Protein AF-A0A8I1LDD1-F1 (afdb_monomer_lite)

Foldseek 3Di:
DDDPVLLVLVVVVLVQQLVVCVVCVQVVLCVLVVRDGFAPQRASKGFAAFCVVVVDPPDPVSLVSCCLQQQADPVSTGPQHGWIWFFFAAPVRTGNWIWTADDPPDPDGIDIGPDDPDGWGLPVLVVPDPDAAEAQDVSVQSNCSRVVNSRYTYPPCPDD

Sequence (160 aa):
MLSVAEKKLLARVVGYYQHSFTKIREAWITSRTGGLQPTDAPTSAGFVNGSLKKILPEDPAVIKTLKNLGILNAKGNEIFYNCVVFPIYDTDGNRQSLWQKHRPAHGVSHLYLAGSRSGLVNRQAVPRSASIILTESIIDAVTLYDQGFTNVIPAMGLTG

Secondary structure (DSSP, 8-state):
---HHHHHHHHHHHHHHHHHHHTTHHHHHHHHTTSPPP-SPPP--EEE-S-GGGTS-S-HHHHHHHHHTTSB-TTS-BTTTTEEEEEEE-TTS-EEEEEEEPPGGGS--EEE-SS----BTTTTHHHH-SS-EEESSHHHHHHHHHTT--SEEE--S---

Structure (mmCIF, N/CA/C/O backbone):
data_AF-A0A8I1LDD1-F1
#
_entry.id   AF-A0A8I1LDD1-F1
#
loop_
_atom_site.group_PDB
_atom_site.id
_atom_site.type_symbol
_atom_site.label_atom_id
_atom_site.label_alt_id
_atom_site.label_comp_id
_atom_site.label_asym_id
_atom_site.label_entity_id
_atom_site.label_seq_id
_atom_site.pdbx_PDB_ins_code
_atom_site.Cartn_x
_atom_site.Cartn_y
_atom_site.Cartn_z
_atom_site.occup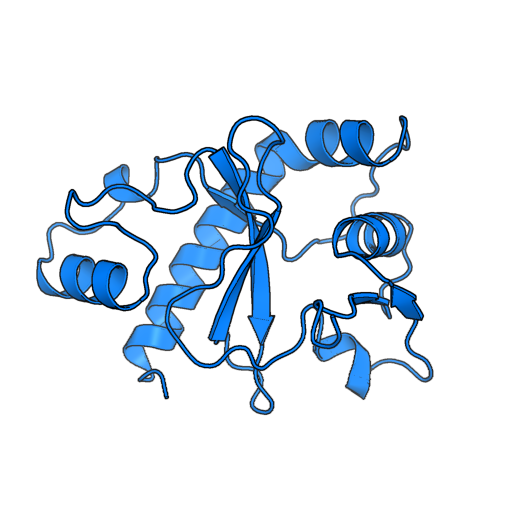ancy
_atom_site.B_iso_or_equiv
_atom_site.auth_seq_id
_atom_site.auth_comp_id
_atom_site.auth_asym_id
_atom_site.auth_atom_id
_atom_site.pdbx_PDB_model_num
ATOM 1 N N . MET A 1 1 ? -3.308 -13.120 14.193 1.00 63.75 1 MET A N 1
ATOM 2 C CA . MET A 1 1 ? -3.789 -13.110 12.792 1.00 63.75 1 MET A CA 1
ATOM 3 C C . MET A 1 1 ? -5.001 -12.190 12.731 1.00 63.75 1 MET A C 1
ATOM 5 O O . MET A 1 1 ? -5.803 -12.257 13.654 1.00 63.75 1 MET A O 1
ATOM 9 N N . LEU A 1 2 ? -5.110 -11.308 11.732 1.00 72.94 2 LEU A N 1
ATOM 10 C CA . LEU A 1 2 ? -6.233 -10.361 11.629 1.00 72.94 2 LEU A CA 1
ATOM 11 C C . LEU A 1 2 ? -7.571 -11.088 11.420 1.00 72.94 2 LEU A C 1
ATOM 13 O O . LEU A 1 2 ? -7.644 -12.036 10.632 1.00 72.94 2 LEU A O 1
ATOM 17 N N . SER A 1 3 ? -8.632 -10.611 12.068 1.00 85.25 3 SER A N 1
ATOM 18 C CA . SER A 1 3 ? -10.007 -11.056 11.830 1.00 85.25 3 SER A CA 1
ATOM 19 C C . SER A 1 3 ? -10.488 -10.694 10.418 1.00 85.25 3 SER A C 1
ATOM 21 O O . SER A 1 3 ? -9.943 -9.815 9.746 1.00 85.25 3 SER A O 1
ATOM 23 N N . VAL A 1 4 ? -11.559 -11.344 9.951 1.00 85.50 4 VAL A N 1
ATOM 24 C CA . VAL A 1 4 ? -12.163 -11.046 8.637 1.00 85.50 4 VAL A CA 1
ATOM 25 C C . VAL A 1 4 ? -12.615 -9.583 8.544 1.00 85.50 4 VAL A C 1
ATOM 27 O O . VAL A 1 4 ? -12.445 -8.949 7.501 1.00 85.50 4 VAL A O 1
ATOM 30 N N . ALA A 1 5 ? -13.161 -9.030 9.630 1.00 87.69 5 ALA A N 1
ATOM 31 C CA . ALA A 1 5 ? -13.588 -7.635 9.689 1.00 87.69 5 ALA A CA 1
ATOM 32 C C . ALA A 1 5 ? -12.396 -6.670 9.579 1.00 87.69 5 ALA A C 1
ATOM 34 O O . ALA A 1 5 ? -12.435 -5.738 8.776 1.00 87.69 5 ALA A O 1
ATOM 35 N N . GLU A 1 6 ? -11.309 -6.938 10.309 1.00 87.12 6 GLU A N 1
ATOM 36 C CA . GLU A 1 6 ? -10.074 -6.147 10.246 1.00 87.12 6 GLU A CA 1
ATOM 37 C C . GLU A 1 6 ? -9.444 -6.179 8.853 1.00 87.12 6 GLU A C 1
ATOM 39 O O . GLU A 1 6 ? -9.084 -5.130 8.320 1.00 87.12 6 GLU A O 1
ATOM 44 N N . LYS A 1 7 ? -9.384 -7.355 8.215 1.00 83.69 7 LYS A N 1
ATOM 45 C CA . LYS A 1 7 ? -8.889 -7.502 6.837 1.00 83.69 7 LYS A CA 1
ATOM 46 C C . LYS A 1 7 ? -9.715 -6.677 5.846 1.00 83.69 7 LYS A C 1
ATOM 48 O O . LYS A 1 7 ? -9.148 -5.982 5.003 1.00 83.69 7 LYS A O 1
ATOM 53 N N . LYS A 1 8 ? -11.050 -6.716 5.952 1.00 87.94 8 LYS A N 1
ATOM 54 C CA . LYS A 1 8 ? -11.957 -5.922 5.101 1.00 87.94 8 LYS A CA 1
ATOM 55 C C . LYS A 1 8 ? -11.776 -4.420 5.324 1.00 87.94 8 LYS A C 1
ATOM 57 O O . LYS A 1 8 ? -11.734 -3.663 4.354 1.00 87.94 8 LYS A O 1
ATOM 62 N N . LEU A 1 9 ? -11.647 -3.988 6.577 1.00 89.94 9 LEU A N 1
ATOM 63 C CA . LEU A 1 9 ? -11.416 -2.586 6.919 1.00 89.94 9 LEU A CA 1
ATOM 64 C C . LEU A 1 9 ? -10.070 -2.095 6.374 1.00 89.94 9 LEU A C 1
ATOM 66 O O . LEU A 1 9 ? -10.021 -1.070 5.694 1.00 89.94 9 LEU A O 1
ATOM 70 N N . LEU A 1 10 ? -8.998 -2.861 6.589 1.00 87.44 10 LEU A N 1
ATOM 71 C CA . LEU A 1 10 ? -7.677 -2.558 6.047 1.00 87.44 10 LEU A CA 1
ATOM 72 C C . LEU A 1 10 ? -7.707 -2.485 4.516 1.00 87.44 10 LEU A C 1
ATOM 74 O O . LEU A 1 10 ? -7.128 -1.573 3.932 1.00 87.44 10 LEU A O 1
ATOM 78 N N . ALA A 1 11 ? -8.428 -3.390 3.846 1.00 86.56 11 ALA A N 1
ATOM 79 C CA . ALA A 1 11 ? -8.563 -3.358 2.394 1.00 86.56 11 ALA A CA 1
ATOM 80 C C . ALA A 1 11 ? -9.209 -2.056 1.883 1.00 86.56 11 ALA A C 1
ATOM 82 O O . ALA A 1 11 ? -8.729 -1.501 0.892 1.00 86.56 11 ALA A O 1
ATOM 83 N N . ARG A 1 12 ? -10.235 -1.542 2.577 1.00 91.06 12 ARG A N 1
ATOM 84 C CA . ARG A 1 12 ? -10.871 -0.249 2.260 1.00 91.06 12 ARG A CA 1
ATOM 85 C C . ARG A 1 12 ? -9.914 0.925 2.457 1.00 91.06 12 ARG A C 1
ATOM 87 O O . ARG A 1 12 ? -9.804 1.767 1.572 1.00 91.06 12 ARG A O 1
ATOM 94 N N . VAL A 1 13 ? -9.184 0.948 3.574 1.00 91.62 13 VAL A N 1
ATOM 95 C CA . VAL A 1 13 ? -8.171 1.980 3.861 1.00 91.62 13 VAL A CA 1
ATOM 96 C C . VAL A 1 13 ? -7.077 1.992 2.791 1.00 91.62 13 VAL A C 1
ATOM 98 O O . VAL A 1 13 ? -6.738 3.044 2.259 1.00 91.62 13 VAL A O 1
ATOM 101 N N . VAL A 1 14 ? -6.562 0.821 2.414 1.00 88.19 14 VAL A N 1
ATOM 102 C CA . VAL A 1 14 ? -5.565 0.698 1.340 1.00 88.19 14 VAL A CA 1
ATOM 103 C C . VAL A 1 14 ? -6.120 1.221 0.015 1.00 88.19 14 VAL A C 1
ATOM 105 O O . VAL A 1 14 ? -5.425 1.967 -0.665 1.00 88.19 14 VAL A O 1
ATOM 108 N N . GLY A 1 15 ? -7.367 0.888 -0.336 1.00 90.69 15 GLY A N 1
ATOM 109 C CA . GLY A 1 15 ? -8.015 1.414 -1.543 1.00 90.69 15 GLY A CA 1
ATOM 110 C C . GLY A 1 15 ? -8.126 2.942 -1.538 1.00 90.69 15 GLY A C 1
ATOM 111 O O . GLY A 1 15 ? -7.876 3.590 -2.552 1.00 90.69 15 GLY A O 1
ATOM 112 N N . TYR A 1 16 ? -8.409 3.533 -0.376 1.00 93.25 16 TYR A N 1
ATOM 113 C CA . TYR A 1 16 ? -8.425 4.985 -0.211 1.00 93.25 16 TYR A CA 1
ATOM 114 C C . TYR A 1 16 ? -7.045 5.623 -0.434 1.00 93.25 16 TYR A C 1
ATOM 116 O O . TYR A 1 16 ? -6.920 6.637 -1.128 1.00 93.25 16 TYR A O 1
ATOM 124 N N . TYR A 1 17 ? -5.989 5.012 0.104 1.00 92.44 17 TYR A N 1
ATOM 125 C CA . TYR A 1 17 ? -4.623 5.480 -0.126 1.00 92.44 17 TYR A CA 1
ATOM 126 C C . TYR A 1 17 ? -4.190 5.295 -1.578 1.00 92.44 17 TYR A C 1
ATOM 128 O O . TYR A 1 17 ? -3.543 6.185 -2.124 1.00 92.44 17 TYR A O 1
ATOM 136 N N . GLN A 1 18 ? -4.572 4.197 -2.230 1.00 91.12 18 GLN A N 1
ATOM 137 C CA . GLN A 1 18 ? -4.326 3.979 -3.660 1.00 91.12 18 GLN A CA 1
ATOM 138 C C . GLN A 1 18 ? -4.962 5.087 -4.500 1.00 91.12 18 GLN A C 1
ATOM 140 O O . GLN A 1 18 ? -4.285 5.706 -5.317 1.00 91.12 18 GLN A O 1
ATOM 145 N N . HIS A 1 19 ? -6.224 5.425 -4.223 1.00 91.81 19 HIS A N 1
ATOM 146 C CA . HIS A 1 19 ? -6.885 6.558 -4.868 1.00 91.81 19 HIS A CA 1
ATOM 147 C C . HIS A 1 19 ? -6.183 7.896 -4.580 1.00 91.81 19 HIS A C 1
ATOM 149 O O . HIS A 1 19 ? -6.095 8.756 -5.447 1.00 91.81 19 HIS A O 1
ATOM 155 N N . SER A 1 20 ? -5.650 8.093 -3.375 1.00 92.44 20 SER A N 1
ATOM 156 C CA . SER A 1 20 ? -4.878 9.301 -3.059 1.00 92.44 20 SER A CA 1
ATOM 157 C C . SER A 1 20 ? -3.535 9.351 -3.796 1.00 92.44 20 SER A C 1
ATOM 159 O O . SER A 1 20 ? -3.063 10.441 -4.117 1.00 92.44 20 SER A O 1
ATOM 161 N N . PHE A 1 21 ? -2.926 8.197 -4.089 1.00 90.06 21 PHE A N 1
ATOM 162 C CA . PHE A 1 21 ? -1.649 8.120 -4.797 1.00 90.06 21 PHE A CA 1
ATOM 163 C C . PHE A 1 21 ? -1.768 8.490 -6.269 1.00 90.06 21 PHE A C 1
ATOM 165 O O . PHE A 1 21 ? -0.856 9.130 -6.780 1.00 90.06 21 PHE A O 1
ATOM 172 N N . THR A 1 22 ? -2.881 8.173 -6.940 1.00 89.62 22 THR A N 1
ATOM 173 C CA . THR A 1 22 ? -3.065 8.517 -8.365 1.00 89.62 22 THR A CA 1
ATOM 174 C C . THR A 1 22 ? -2.850 10.007 -8.635 1.00 89.62 22 THR A C 1
ATOM 176 O O . THR A 1 22 ? -2.294 10.366 -9.665 1.00 89.62 22 THR A O 1
ATOM 179 N N . LYS A 1 23 ? -3.189 10.867 -7.666 1.00 90.81 23 LYS A N 1
ATOM 180 C CA . LYS A 1 23 ? -3.039 12.328 -7.742 1.00 90.81 23 LYS A CA 1
ATOM 181 C C . LYS A 1 23 ? -1.590 12.817 -7.707 1.00 90.81 23 LYS A C 1
ATOM 183 O O . LYS A 1 23 ? -1.330 13.942 -8.112 1.00 90.81 23 LYS A O 1
ATOM 188 N N . ILE A 1 24 ? -0.667 12.017 -7.174 1.00 89.12 24 ILE A N 1
ATOM 189 C CA . ILE A 1 24 ? 0.752 12.381 -7.032 1.00 89.12 24 ILE A CA 1
ATOM 190 C C . ILE A 1 24 ? 1.694 11.408 -7.749 1.00 89.12 24 ILE A C 1
ATOM 192 O O . ILE A 1 24 ? 2.908 11.594 -7.697 1.00 89.12 24 ILE A O 1
ATOM 196 N N . ARG A 1 25 ? 1.151 10.348 -8.362 1.00 86.69 25 ARG A N 1
ATOM 197 C CA . ARG A 1 25 ? 1.898 9.198 -8.885 1.00 86.69 25 ARG A CA 1
ATOM 198 C C . ARG A 1 25 ? 2.961 9.634 -9.877 1.00 86.69 25 ARG A C 1
ATOM 200 O O . ARG A 1 25 ? 4.108 9.238 -9.716 1.00 86.69 25 ARG A O 1
ATOM 207 N N . GLU A 1 26 ? 2.577 10.452 -10.852 1.00 86.75 26 GLU A N 1
ATOM 208 C CA . GLU A 1 26 ? 3.474 10.913 -11.908 1.00 86.75 26 GLU A CA 1
ATOM 209 C C . GLU A 1 26 ? 4.683 11.648 -11.323 1.00 86.75 26 GLU A C 1
ATOM 211 O O . GLU A 1 26 ? 5.806 11.152 -11.387 1.00 86.75 26 GLU A O 1
ATOM 216 N N . ALA A 1 27 ? 4.430 12.750 -10.611 1.00 87.12 27 ALA A N 1
ATOM 217 C CA . ALA A 1 27 ? 5.469 13.534 -9.952 1.00 87.12 27 ALA A CA 1
ATOM 218 C C . ALA A 1 27 ? 6.343 12.689 -9.006 1.00 87.12 27 ALA A C 1
ATOM 220 O O . ALA A 1 27 ? 7.563 12.863 -8.953 1.00 87.12 27 ALA A O 1
ATOM 221 N N . TRP A 1 28 ? 5.744 11.753 -8.262 1.00 86.12 28 TRP A N 1
ATOM 222 C CA . TRP A 1 28 ? 6.491 10.877 -7.368 1.00 86.12 28 TRP A CA 1
ATOM 223 C C . TRP A 1 28 ? 7.406 9.921 -8.139 1.00 86.12 28 TRP A C 1
ATOM 225 O O . TRP A 1 28 ? 8.589 9.855 -7.808 1.00 86.12 28 TRP A O 1
ATOM 235 N N . ILE A 1 29 ? 6.915 9.219 -9.166 1.00 82.38 29 ILE A N 1
ATOM 236 C CA . ILE A 1 29 ? 7.723 8.270 -9.951 1.00 82.38 29 ILE A CA 1
ATOM 237 C C . ILE A 1 29 ? 8.850 9.012 -10.666 1.00 82.38 29 ILE A C 1
ATOM 239 O O . ILE A 1 29 ? 10.011 8.637 -10.509 1.00 82.38 29 ILE A O 1
ATOM 243 N N . THR A 1 30 ? 8.553 10.110 -11.360 1.00 84.44 30 THR A N 1
ATOM 244 C CA . THR A 1 30 ? 9.558 10.907 -12.080 1.00 84.44 30 THR A CA 1
ATOM 245 C C . THR A 1 30 ? 10.664 11.400 -11.142 1.00 84.44 30 THR A C 1
ATOM 247 O O . THR A 1 30 ? 11.848 11.292 -11.464 1.00 84.44 30 THR A O 1
ATOM 250 N N . SER A 1 31 ? 10.310 11.846 -9.927 1.00 84.75 31 SER A N 1
ATOM 251 C CA . SER A 1 31 ? 11.294 12.281 -8.920 1.00 84.75 31 SER A CA 1
ATOM 252 C C . SER A 1 31 ? 12.219 11.162 -8.422 1.00 84.75 31 SER A C 1
ATOM 254 O O . SER A 1 31 ? 13.320 11.433 -7.945 1.00 84.75 31 SER A O 1
ATOM 256 N N . ARG A 1 32 ? 11.774 9.901 -8.490 1.00 81.19 32 ARG A N 1
ATOM 257 C CA . ARG A 1 32 ? 12.502 8.731 -7.972 1.00 81.19 32 ARG A CA 1
ATOM 258 C C . ARG A 1 32 ? 13.305 8.000 -9.035 1.00 81.19 32 ARG A C 1
ATOM 260 O O . ARG A 1 32 ? 14.230 7.279 -8.683 1.00 81.19 32 ARG A O 1
ATOM 267 N N . THR A 1 33 ? 12.957 8.202 -10.296 1.00 76.88 33 THR A N 1
ATOM 268 C CA . THR A 1 33 ? 13.537 7.516 -11.455 1.00 76.88 33 THR A CA 1
ATOM 269 C C . THR A 1 33 ? 14.525 8.379 -12.233 1.00 76.88 33 THR A C 1
ATOM 271 O O . THR A 1 33 ? 14.986 7.974 -13.293 1.00 76.88 33 THR A O 1
ATOM 274 N N . GLY A 1 34 ? 14.853 9.576 -11.737 1.00 79.44 34 GLY A N 1
ATOM 275 C CA . GLY A 1 34 ? 15.756 10.487 -12.442 1.00 79.44 34 GLY A CA 1
ATOM 276 C C . GLY A 1 34 ? 15.141 11.086 -13.709 1.00 79.44 34 GLY A C 1
ATOM 277 O O . GLY A 1 34 ? 15.873 11.405 -14.639 1.00 79.44 34 GLY A O 1
ATOM 278 N N . GLY A 1 35 ? 13.813 11.243 -13.750 1.00 79.06 35 GLY A N 1
ATOM 279 C CA . GLY A 1 35 ? 13.122 11.883 -14.871 1.00 79.06 35 GLY A CA 1
ATOM 280 C C . GLY A 1 35 ? 12.418 10.937 -15.844 1.00 79.06 35 GLY A C 1
ATOM 281 O O . GLY A 1 35 ? 11.887 11.423 -16.841 1.00 79.06 35 GLY A O 1
ATOM 282 N N . LEU A 1 36 ? 12.378 9.623 -15.585 1.00 78.31 36 LEU A N 1
ATOM 283 C CA . LEU A 1 36 ? 11.611 8.712 -16.438 1.00 78.31 36 LEU A CA 1
ATOM 284 C C . LEU A 1 36 ? 10.118 9.045 -16.371 1.00 78.31 36 LEU A C 1
ATOM 286 O O . LEU A 1 36 ? 9.563 9.346 -15.306 1.00 78.31 36 LEU A O 1
ATOM 290 N N . GLN A 1 37 ? 9.485 8.994 -17.542 1.00 80.94 37 GLN A N 1
ATOM 291 C CA . GLN A 1 37 ? 8.049 9.174 -17.662 1.00 80.94 37 GLN A CA 1
ATOM 292 C C . GLN A 1 37 ? 7.346 7.912 -17.160 1.00 80.94 37 GLN A C 1
ATOM 294 O O . GLN A 1 37 ? 7.690 6.814 -17.613 1.00 80.94 37 GLN A O 1
ATOM 299 N N . PRO A 1 38 ? 6.395 8.047 -16.223 1.00 80.69 38 PRO A N 1
ATOM 300 C CA . PRO A 1 38 ? 5.659 6.908 -15.732 1.00 80.69 38 PRO A CA 1
ATOM 301 C C . PRO A 1 38 ? 4.733 6.353 -16.810 1.00 80.69 38 PRO A C 1
ATOM 303 O O . PRO A 1 38 ? 4.150 7.111 -17.582 1.00 80.69 38 PRO A O 1
ATOM 306 N N . THR A 1 39 ? 4.542 5.039 -16.831 1.00 81.00 39 THR A N 1
ATOM 307 C CA . THR A 1 39 ? 3.533 4.419 -17.701 1.00 81.00 39 THR A CA 1
ATOM 308 C C . THR A 1 39 ? 2.163 4.381 -17.023 1.00 81.00 39 THR A C 1
ATOM 310 O O . THR A 1 39 ? 2.025 4.685 -15.835 1.00 81.00 39 THR A O 1
ATOM 313 N N . ASP A 1 40 ? 1.141 3.921 -17.743 1.00 75.94 40 ASP A N 1
ATOM 314 C CA . ASP A 1 40 ? -0.200 3.679 -17.196 1.00 75.94 40 ASP A CA 1
ATOM 315 C C . ASP A 1 40 ? -0.305 2.389 -16.355 1.00 75.94 40 ASP A C 1
ATOM 317 O O . ASP A 1 40 ? -1.399 1.978 -15.960 1.00 75.94 40 ASP A O 1
ATOM 321 N N . ALA A 1 41 ? 0.819 1.724 -16.052 1.00 69.50 41 ALA A N 1
ATOM 322 C CA . ALA A 1 41 ? 0.812 0.471 -15.310 1.00 69.50 41 ALA A CA 1
ATOM 323 C C . ALA A 1 41 ? 0.169 0.637 -13.912 1.00 69.50 41 ALA A C 1
ATOM 325 O O . ALA A 1 41 ? 0.603 1.482 -13.108 1.00 69.50 41 ALA A O 1
ATOM 326 N N . PRO A 1 42 ? -0.834 -0.195 -13.564 1.00 65.94 42 PRO A N 1
ATOM 327 C CA . PRO A 1 42 ? -1.534 -0.094 -12.293 1.00 65.94 42 PRO A CA 1
ATOM 328 C C . PRO A 1 42 ? -0.619 -0.522 -11.148 1.00 65.94 42 PRO A C 1
ATOM 330 O O . PRO A 1 42 ? -0.206 -1.676 -11.053 1.00 65.94 42 PRO A O 1
ATOM 333 N N . THR A 1 43 ? -0.330 0.409 -10.244 1.00 72.69 43 THR A N 1
ATOM 334 C CA . THR A 1 43 ? 0.485 0.166 -9.050 1.00 72.69 43 THR A CA 1
ATOM 335 C C . THR A 1 43 ? -0.388 -0.059 -7.826 1.00 72.69 43 THR A C 1
ATOM 337 O O . THR A 1 43 ? -1.426 0.574 -7.645 1.00 72.69 43 THR A O 1
ATOM 340 N N . SER A 1 44 ? 0.048 -0.964 -6.951 1.00 79.75 44 SER A N 1
ATOM 341 C CA . SER A 1 44 ? -0.627 -1.209 -5.674 1.00 79.75 44 SER A CA 1
ATOM 342 C C . SER A 1 44 ? -0.269 -0.184 -4.590 1.00 79.75 44 SER A C 1
ATOM 344 O O . SER A 1 44 ? -0.815 -0.270 -3.488 1.00 79.75 44 SER A O 1
ATOM 346 N N . ALA A 1 45 ? 0.610 0.776 -4.892 1.00 86.62 45 ALA A N 1
ATOM 347 C CA . ALA A 1 45 ? 1.039 1.830 -3.982 1.00 86.62 45 ALA A CA 1
ATOM 348 C C . ALA A 1 45 ? -0.109 2.766 -3.575 1.00 86.62 45 ALA A C 1
ATOM 350 O O . ALA A 1 45 ? -0.999 3.073 -4.365 1.00 86.62 45 ALA A O 1
ATOM 351 N N . GLY A 1 46 ? -0.058 3.249 -2.337 1.00 89.69 46 GLY A N 1
ATOM 352 C CA . GLY A 1 46 ? -0.973 4.240 -1.786 1.00 89.69 46 GLY A CA 1
ATOM 353 C C . GLY A 1 46 ? -0.239 5.457 -1.233 1.00 89.69 46 GLY A C 1
ATOM 354 O O . GLY A 1 46 ? 0.945 5.384 -0.927 1.00 89.69 46 GLY A O 1
ATOM 355 N N . PHE A 1 47 ? -0.940 6.577 -1.077 1.00 90.81 47 PHE A N 1
ATOM 356 C CA . PHE A 1 47 ? -0.427 7.792 -0.455 1.00 90.81 47 PHE A CA 1
ATOM 357 C C . PHE A 1 47 ? -1.294 8.186 0.729 1.00 90.81 47 PHE A C 1
ATOM 359 O O . PHE A 1 47 ? -2.517 8.270 0.625 1.00 90.81 47 PHE A O 1
ATOM 366 N N . VAL A 1 48 ? -0.641 8.440 1.854 1.00 91.69 48 VAL A N 1
ATOM 367 C CA . VAL A 1 48 ? -1.285 8.797 3.113 1.00 91.69 48 VAL A CA 1
ATOM 368 C C . VAL A 1 48 ? -1.174 10.306 3.280 1.00 91.69 48 VAL A C 1
ATOM 370 O O . VAL A 1 48 ? -0.094 10.839 3.516 1.00 91.69 48 VAL A O 1
ATOM 373 N N . ASN A 1 49 ? -2.288 11.014 3.128 1.00 92.00 49 ASN A N 1
ATOM 374 C CA . ASN A 1 49 ? -2.328 12.480 3.069 1.00 92.00 49 ASN A CA 1
ATOM 375 C C . ASN A 1 49 ? -3.073 13.120 4.254 1.00 92.00 49 ASN A C 1
ATOM 377 O O . ASN A 1 49 ? -3.353 14.316 4.219 1.00 92.00 49 ASN A O 1
ATOM 381 N N . GLY A 1 50 ? -3.428 12.351 5.291 1.00 92.19 50 GLY A N 1
ATOM 382 C CA . GLY A 1 50 ? -4.088 12.898 6.482 1.00 92.19 50 GLY A CA 1
ATOM 383 C C . GLY A 1 50 ? -5.596 13.126 6.321 1.00 92.19 50 GLY A C 1
ATOM 384 O O . GLY A 1 50 ? -6.225 13.721 7.204 1.00 92.19 50 GLY A O 1
ATOM 385 N N . SER A 1 51 ? -6.175 12.725 5.184 1.00 94.50 51 SER A N 1
ATOM 386 C CA . SER A 1 51 ? -7.592 12.941 4.888 1.00 94.50 51 SER A CA 1
ATOM 387 C C . SER A 1 51 ? -8.496 11.762 5.240 1.00 94.50 51 SER A C 1
ATOM 389 O O . SER A 1 51 ? -9.712 11.954 5.244 1.00 94.50 51 SER A O 1
ATOM 391 N N . LEU A 1 52 ? -7.948 10.608 5.654 1.00 93.69 52 LEU A N 1
ATOM 392 C CA . LEU A 1 52 ? -8.753 9.446 6.046 1.00 93.69 52 LEU A CA 1
ATOM 393 C C . LEU A 1 52 ? -9.741 9.824 7.152 1.00 93.69 52 LEU A C 1
ATOM 395 O O . LEU A 1 52 ? -10.920 9.507 7.056 1.00 93.69 52 LEU A O 1
ATOM 399 N N . LYS A 1 53 ? -9.294 10.589 8.156 1.00 91.94 53 LYS A N 1
ATOM 400 C CA . LYS A 1 53 ? -10.138 11.034 9.280 1.00 91.94 53 LYS A CA 1
ATOM 401 C C . LYS A 1 53 ? -11.395 11.809 8.873 1.00 91.94 53 LYS A C 1
ATOM 403 O O . LYS A 1 53 ? -12.337 11.856 9.649 1.00 91.94 53 LYS A O 1
ATOM 408 N N . LYS A 1 54 ? -11.413 12.418 7.681 1.00 92.50 54 LYS A N 1
ATOM 409 C CA . LYS A 1 54 ? -12.564 13.182 7.171 1.00 92.50 54 LYS A CA 1
ATOM 410 C C . LYS A 1 54 ? -13.687 12.283 6.656 1.00 92.50 54 LYS A C 1
ATOM 412 O O . LYS A 1 54 ? -14.802 12.755 6.492 1.00 92.50 54 LYS A O 1
ATOM 417 N N . ILE A 1 55 ? -13.371 11.024 6.352 1.00 92.44 55 ILE A N 1
ATOM 418 C CA . ILE A 1 55 ? -14.307 10.046 5.787 1.00 92.44 55 ILE A CA 1
ATOM 419 C C . ILE A 1 55 ? -14.568 8.869 6.734 1.00 92.44 55 ILE A C 1
ATOM 421 O O . ILE A 1 55 ? -15.264 7.925 6.361 1.00 92.44 55 ILE A O 1
ATOM 425 N N . LEU A 1 56 ? -13.965 8.877 7.927 1.00 91.31 56 LEU A N 1
ATOM 426 C CA . LEU A 1 56 ? -14.213 7.838 8.917 1.00 91.31 56 LEU A CA 1
ATOM 427 C C . LEU A 1 56 ? -15.637 7.975 9.465 1.00 91.31 56 LEU A C 1
ATOM 429 O O . LEU A 1 56 ? -16.081 9.096 9.708 1.00 91.31 56 LEU A O 1
ATOM 433 N N . PRO A 1 57 ? -16.338 6.854 9.700 1.00 90.31 57 PRO A N 1
ATOM 434 C CA . PRO A 1 57 ? -17.587 6.895 10.443 1.00 90.31 57 PRO A CA 1
ATOM 435 C C . PRO A 1 57 ? -17.321 7.361 11.880 1.00 90.31 57 PRO A C 1
ATOM 437 O O . PRO A 1 57 ? -16.262 7.070 12.446 1.00 90.31 57 PRO A O 1
ATOM 440 N N . GLU A 1 58 ? -18.309 8.006 12.497 1.00 88.50 58 GLU A N 1
ATOM 441 C CA . GLU A 1 58 ? -18.312 8.353 13.926 1.00 88.50 58 GLU A CA 1
ATOM 442 C C . GLU A 1 58 ? -18.562 7.112 14.809 1.00 88.50 58 GLU A C 1
ATOM 444 O O . GLU A 1 58 ? -19.386 7.112 15.717 1.00 88.50 58 GLU A O 1
ATOM 449 N N . ASP A 1 59 ? -17.854 6.019 14.522 1.00 92.94 59 ASP A N 1
ATOM 450 C CA . ASP A 1 59 ? -17.926 4.755 15.247 1.00 92.94 59 ASP A CA 1
ATOM 451 C C . ASP A 1 59 ? -16.634 4.551 16.067 1.00 92.94 59 ASP A C 1
ATOM 453 O O . ASP A 1 59 ? -15.559 4.293 15.498 1.00 92.94 59 ASP A O 1
ATOM 457 N N . PRO A 1 60 ? -16.706 4.628 17.412 1.00 92.62 60 PRO A N 1
ATOM 458 C CA . PRO A 1 60 ? -15.560 4.405 18.289 1.00 92.62 60 PRO A CA 1
ATOM 459 C C . PRO A 1 60 ? -14.898 3.033 18.110 1.00 92.62 60 PRO A C 1
ATOM 461 O O . PRO A 1 60 ? -13.685 2.918 18.308 1.00 92.62 60 PRO A O 1
ATOM 464 N N . ALA A 1 61 ? -15.655 1.998 17.729 1.00 93.44 61 ALA A N 1
ATOM 465 C CA . ALA A 1 61 ? -15.116 0.664 17.497 1.00 93.44 61 ALA A CA 1
ATOM 466 C C . ALA A 1 61 ? -14.213 0.650 16.259 1.00 93.44 61 ALA A C 1
ATOM 468 O O . ALA A 1 61 ? -13.088 0.156 16.336 1.00 93.44 61 ALA A O 1
ATOM 469 N N . VAL A 1 62 ? -14.642 1.278 15.156 1.00 93.00 62 VAL A N 1
ATOM 470 C CA . VAL A 1 62 ? -13.826 1.420 13.936 1.00 93.00 62 VAL A CA 1
ATOM 471 C C . VAL A 1 62 ? -12.548 2.200 14.228 1.00 93.00 62 VAL A C 1
ATOM 473 O O . VAL A 1 62 ? -11.460 1.763 13.850 1.00 93.00 62 VAL A O 1
ATOM 476 N N . ILE A 1 63 ? -12.648 3.321 14.948 1.00 93.25 63 ILE A N 1
ATOM 477 C CA . ILE A 1 63 ? -11.481 4.131 15.324 1.00 93.25 63 ILE A CA 1
ATOM 478 C C . ILE A 1 63 ? -10.509 3.311 16.182 1.00 93.25 63 ILE A C 1
ATOM 480 O O . ILE A 1 63 ? -9.301 3.330 15.935 1.00 93.25 63 ILE A O 1
ATOM 484 N N . LYS A 1 64 ? -11.017 2.564 17.170 1.00 9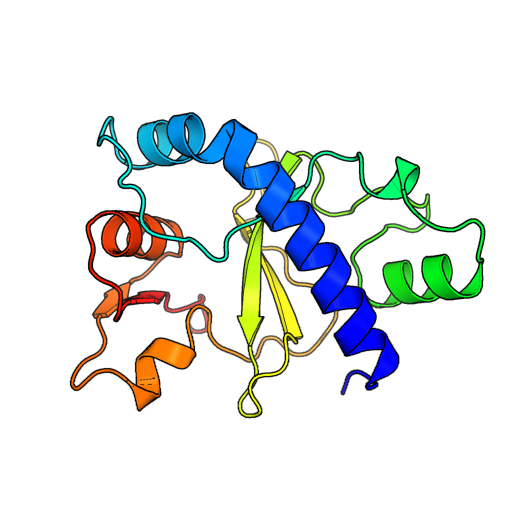3.12 64 LYS A N 1
ATOM 485 C CA . LYS A 1 64 ? -10.206 1.680 18.018 1.00 93.12 64 LYS A CA 1
ATOM 486 C C . LYS A 1 64 ? -9.510 0.600 17.191 1.00 93.12 64 LYS A C 1
ATOM 488 O O . LYS A 1 64 ? -8.310 0.398 17.359 1.00 93.12 64 LYS A O 1
ATOM 493 N N . THR A 1 65 ? -10.216 -0.039 16.262 1.00 92.00 65 THR A N 1
ATOM 494 C CA . THR A 1 65 ? -9.628 -1.030 15.355 1.00 92.00 65 THR A CA 1
ATOM 495 C C . THR A 1 65 ? -8.525 -0.415 14.494 1.00 92.00 65 THR A C 1
ATOM 497 O O . THR A 1 65 ? -7.439 -0.978 14.413 1.00 92.00 65 THR A O 1
ATOM 500 N N . LEU A 1 66 ? -8.734 0.765 13.905 1.00 91.25 66 LEU A N 1
ATOM 501 C CA . LEU A 1 66 ? -7.708 1.437 13.099 1.00 91.25 66 LEU A CA 1
ATOM 502 C C . LEU A 1 66 ? -6.470 1.845 13.912 1.00 91.25 66 LEU A C 1
ATOM 504 O O . LEU A 1 66 ? -5.360 1.827 13.375 1.00 91.25 66 LEU A O 1
ATOM 508 N N . LYS A 1 67 ? -6.639 2.184 15.196 1.00 90.69 67 LYS A N 1
ATOM 509 C CA . LYS A 1 67 ? -5.515 2.400 16.120 1.00 90.69 67 LYS A CA 1
ATOM 510 C C . LYS A 1 67 ? -4.758 1.101 16.395 1.00 90.69 67 LYS A C 1
ATOM 512 O O . LYS A 1 67 ? -3.539 1.080 16.273 1.00 90.69 67 LYS A O 1
ATOM 517 N N . ASN A 1 68 ? -5.470 0.012 16.688 1.00 87.56 68 ASN A N 1
ATOM 518 C CA . ASN A 1 68 ? -4.866 -1.303 16.928 1.00 87.56 68 ASN A CA 1
ATOM 519 C C . ASN A 1 68 ? -4.104 -1.830 15.702 1.00 87.56 68 ASN A C 1
ATOM 521 O O . ASN A 1 68 ? -3.044 -2.429 15.846 1.00 87.56 68 ASN A O 1
ATOM 525 N N . LEU A 1 69 ? -4.617 -1.564 14.498 1.00 84.44 69 LEU A N 1
ATOM 526 C CA . LEU A 1 69 ? -3.963 -1.906 13.234 1.00 84.44 69 LEU A CA 1
ATOM 527 C C . LEU A 1 69 ? -2.737 -1.030 12.924 1.00 84.44 69 LEU A C 1
ATOM 529 O O . LEU A 1 69 ? -2.040 -1.300 11.951 1.00 84.44 69 LEU A O 1
ATOM 533 N N . GLY A 1 70 ? -2.474 0.031 13.694 1.00 86.12 70 GLY A N 1
ATOM 534 C CA . GLY A 1 70 ? -1.373 0.960 13.433 1.00 86.12 70 GLY A CA 1
ATOM 535 C C . GLY A 1 70 ? -1.613 1.898 12.245 1.00 86.12 70 GLY A C 1
ATOM 536 O O . GLY A 1 70 ? -0.662 2.453 11.703 1.00 86.12 70 GLY A O 1
ATOM 537 N N . ILE A 1 71 ? -2.868 2.094 11.828 1.00 88.69 71 ILE A N 1
ATOM 538 C CA . ILE A 1 71 ? -3.230 3.094 10.813 1.00 88.69 71 ILE A CA 1
ATOM 539 C C . ILE A 1 71 ? -3.307 4.484 11.445 1.00 88.69 71 ILE A C 1
ATOM 541 O O . ILE A 1 71 ? -2.791 5.452 10.884 1.00 88.69 71 ILE A O 1
ATOM 545 N N . LEU A 1 72 ? -3.936 4.577 12.620 1.00 90.38 72 LEU A N 1
ATOM 546 C CA . LEU A 1 72 ? -4.091 5.814 13.384 1.00 90.38 72 LEU A CA 1
ATOM 547 C C . LEU A 1 72 ? -3.250 5.775 14.662 1.00 90.38 72 LEU A C 1
ATOM 549 O O . LEU A 1 72 ? -3.127 4.738 15.307 1.00 90.38 72 LEU A O 1
ATOM 553 N N . ASN A 1 73 ? -2.720 6.921 15.076 1.00 89.25 73 ASN A N 1
ATOM 554 C CA . ASN A 1 73 ? -2.050 7.071 16.363 1.00 89.25 73 ASN A CA 1
ATOM 555 C C . ASN A 1 73 ? -3.057 7.298 17.508 1.00 89.25 73 ASN A C 1
ATOM 557 O O . ASN A 1 73 ? -4.270 7.398 17.299 1.00 89.25 73 ASN A O 1
ATOM 561 N N . ALA A 1 74 ? -2.554 7.443 18.739 1.00 89.62 74 ALA A N 1
ATOM 562 C CA . ALA A 1 74 ? -3.384 7.688 19.922 1.00 89.62 74 ALA A CA 1
ATOM 563 C C . ALA A 1 74 ? -4.316 8.909 19.770 1.00 89.62 74 ALA A C 1
ATOM 565 O O . ALA A 1 74 ? -5.465 8.859 20.216 1.00 89.62 74 ALA A O 1
ATOM 566 N N . LYS A 1 75 ? -3.859 9.953 19.063 1.00 90.38 75 LYS A N 1
ATOM 567 C CA . LYS A 1 75 ? -4.605 11.190 18.772 1.00 90.38 75 LYS A CA 1
ATOM 568 C C . LYS A 1 75 ? -5.581 11.061 17.589 1.00 90.38 75 LYS A C 1
ATOM 570 O O . LYS A 1 75 ? -6.245 12.034 17.257 1.00 90.38 75 LYS A O 1
ATOM 575 N N . GLY A 1 76 ? -5.667 9.895 16.944 1.00 90.75 76 GLY A N 1
ATOM 576 C CA . GLY A 1 76 ? -6.552 9.659 15.799 1.00 90.75 76 GLY A CA 1
ATOM 577 C C . GLY A 1 76 ? -6.029 10.195 14.463 1.00 90.75 76 GLY A C 1
ATOM 578 O O . GLY A 1 76 ? -6.794 10.282 13.509 1.00 90.75 76 GLY A O 1
ATOM 579 N N . ASN A 1 77 ? -4.745 10.554 14.370 1.00 91.44 77 ASN A N 1
ATOM 580 C CA . ASN A 1 77 ? -4.124 10.967 13.108 1.00 91.44 77 ASN A CA 1
ATOM 581 C C . ASN A 1 77 ? -3.432 9.780 12.429 1.00 91.44 77 ASN A C 1
ATOM 583 O O . ASN A 1 77 ? -2.903 8.907 13.114 1.00 91.44 77 ASN A O 1
ATOM 587 N N . GLU A 1 78 ? -3.397 9.775 11.097 1.00 91.31 78 GLU A N 1
ATOM 588 C CA . GLU A 1 78 ? -2.690 8.758 10.309 1.00 91.31 78 GLU A CA 1
ATOM 589 C C . GLU A 1 78 ? -1.197 8.715 10.670 1.00 91.31 78 GLU A C 1
ATOM 591 O O . GLU A 1 78 ? -0.515 9.740 10.636 1.00 91.31 78 GLU A O 1
ATOM 596 N N . ILE A 1 79 ? -0.685 7.527 11.012 1.00 87.19 79 ILE A N 1
ATOM 597 C CA . ILE A 1 79 ? 0.719 7.336 11.422 1.00 87.19 79 ILE A CA 1
ATOM 598 C C . ILE A 1 79 ? 1.680 7.632 10.265 1.00 87.19 79 ILE A C 1
ATOM 600 O O . ILE A 1 79 ? 2.718 8.256 10.462 1.00 87.19 79 ILE A O 1
ATOM 604 N N . PHE A 1 80 ? 1.304 7.243 9.049 1.00 84.56 80 PHE A N 1
ATOM 605 C CA . PHE A 1 80 ? 2.130 7.359 7.845 1.00 84.56 80 PHE A CA 1
ATOM 606 C C . PHE A 1 80 ? 1.942 8.693 7.112 1.00 84.56 80 PHE A C 1
ATOM 608 O O . PHE A 1 80 ? 2.105 8.748 5.897 1.00 84.56 80 PHE A O 1
ATOM 615 N N . TYR A 1 81 ? 1.542 9.761 7.806 1.00 87.94 81 TYR A N 1
ATOM 616 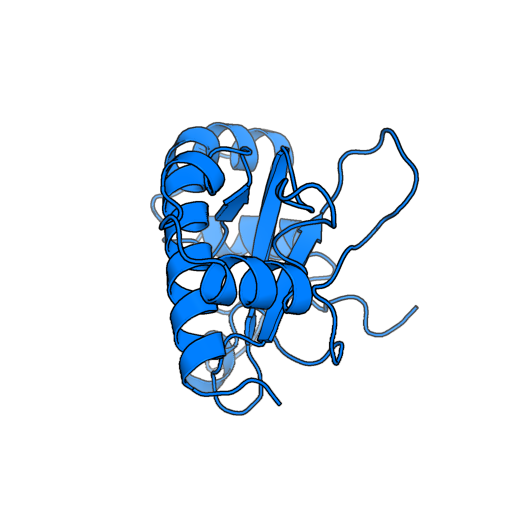C CA . TYR A 1 81 ? 1.228 11.040 7.169 1.00 87.94 81 TYR A CA 1
ATOM 617 C C . TYR A 1 81 ? 2.331 11.507 6.201 1.00 87.94 81 TYR A C 1
ATOM 619 O O . TYR A 1 81 ? 3.514 11.505 6.536 1.00 87.94 81 TYR A O 1
ATOM 627 N N . ASN A 1 82 ? 1.923 11.933 5.004 1.00 85.94 82 ASN A N 1
ATOM 628 C CA . ASN A 1 82 ? 2.771 12.410 3.911 1.00 85.94 82 ASN A CA 1
ATOM 629 C C . ASN A 1 82 ? 3.736 11.354 3.339 1.00 85.94 82 ASN A C 1
ATOM 631 O O . ASN A 1 82 ? 4.849 11.679 2.906 1.00 85.94 82 ASN A O 1
ATOM 635 N N . CYS A 1 83 ? 3.317 10.085 3.339 1.00 84.12 83 CYS A N 1
ATOM 636 C CA . CYS A 1 83 ? 4.148 8.968 2.899 1.00 84.12 83 CYS A CA 1
ATOM 637 C C . CYS A 1 83 ? 3.464 8.087 1.854 1.00 84.12 83 CYS A C 1
ATOM 639 O O . CYS A 1 83 ? 2.242 7.931 1.844 1.00 84.12 83 CYS A O 1
ATOM 641 N N . VAL A 1 84 ? 4.286 7.483 0.990 1.00 84.94 84 VAL A N 1
ATOM 642 C CA . VAL A 1 84 ? 3.849 6.422 0.077 1.00 84.94 84 VAL A CA 1
ATOM 643 C C . VAL A 1 84 ? 3.976 5.082 0.788 1.00 84.94 84 VAL A C 1
ATOM 645 O O . VAL A 1 84 ? 5.012 4.785 1.390 1.00 84.94 84 VAL A O 1
ATOM 648 N N . VAL A 1 85 ? 2.904 4.301 0.725 1.00 85.75 85 VAL A N 1
ATOM 649 C CA . VAL A 1 85 ? 2.753 3.010 1.385 1.00 85.75 85 VAL A CA 1
ATOM 650 C C . VAL A 1 85 ? 2.498 1.901 0.371 1.00 85.75 85 VAL A C 1
ATOM 652 O O . VAL A 1 85 ? 1.846 2.116 -0.647 1.00 85.75 85 VAL A O 1
ATOM 655 N N . PHE A 1 86 ? 2.976 0.696 0.660 1.00 84.69 86 PHE A N 1
ATOM 656 C CA . PHE A 1 86 ? 2.868 -0.466 -0.217 1.00 84.69 86 PHE A CA 1
ATOM 657 C C . PHE A 1 86 ? 2.225 -1.631 0.534 1.00 84.69 86 PHE A C 1
ATOM 659 O O . PHE A 1 86 ? 2.696 -1.980 1.618 1.00 84.69 86 PHE A O 1
ATOM 666 N N . PRO A 1 87 ? 1.153 -2.242 0.004 1.00 83.69 87 PRO A N 1
ATOM 667 C CA . PRO A 1 87 ? 0.503 -3.359 0.669 1.00 83.69 87 PRO A CA 1
ATOM 668 C C . PRO A 1 87 ? 1.386 -4.612 0.629 1.00 83.69 87 PRO A C 1
ATOM 670 O O . PRO A 1 87 ? 1.839 -5.034 -0.436 1.00 83.69 87 PRO A O 1
ATOM 673 N N . ILE A 1 88 ? 1.578 -5.226 1.795 1.00 80.81 88 ILE A N 1
ATOM 674 C CA . ILE A 1 88 ? 2.251 -6.517 1.968 1.00 80.81 88 ILE A CA 1
ATOM 675 C C . ILE A 1 88 ? 1.192 -7.608 2.160 1.00 80.81 88 ILE A C 1
ATOM 677 O O . ILE A 1 88 ? 0.246 -7.429 2.936 1.00 80.81 88 ILE A O 1
ATOM 681 N N . TYR A 1 89 ? 1.366 -8.742 1.481 1.00 79.38 89 TYR A N 1
ATOM 682 C CA . TYR A 1 89 ? 0.435 -9.872 1.504 1.00 79.38 89 TYR A CA 1
ATOM 683 C C . TYR A 1 89 ? 1.066 -11.119 2.147 1.00 79.38 89 TYR A C 1
ATOM 685 O O . TYR A 1 89 ? 2.221 -11.430 1.852 1.00 79.38 89 TYR A O 1
ATOM 693 N N . ASP A 1 90 ? 0.319 -11.849 2.986 1.00 75.12 90 ASP A N 1
ATOM 694 C CA . ASP A 1 90 ? 0.740 -13.160 3.522 1.00 75.12 90 ASP A CA 1
ATOM 695 C C . ASP A 1 90 ? 0.679 -14.286 2.474 1.00 75.12 90 ASP A C 1
ATOM 697 O O . ASP A 1 90 ? 0.311 -14.075 1.314 1.00 75.12 90 ASP A O 1
ATOM 701 N N . THR A 1 91 ? 0.997 -15.505 2.924 1.00 70.94 91 THR A N 1
ATOM 702 C CA . THR A 1 91 ? 0.874 -16.789 2.215 1.00 70.94 91 THR A CA 1
ATOM 703 C C . THR A 1 91 ? -0.562 -17.194 1.868 1.00 70.94 91 THR A C 1
ATOM 705 O O . THR A 1 91 ? -0.757 -18.024 0.985 1.00 70.94 91 THR A O 1
ATOM 708 N N . ASP A 1 92 ? -1.574 -16.538 2.419 1.00 72.00 92 ASP A N 1
ATOM 709 C CA . ASP A 1 92 ? -2.987 -16.786 2.107 1.00 72.00 92 ASP A CA 1
ATOM 710 C C . ASP A 1 92 ? -3.575 -15.691 1.196 1.00 72.00 92 ASP A C 1
ATOM 712 O O . ASP A 1 92 ? -4.727 -15.754 0.781 1.00 72.00 92 ASP A O 1
ATOM 716 N N . GLY A 1 93 ? -2.778 -14.675 0.854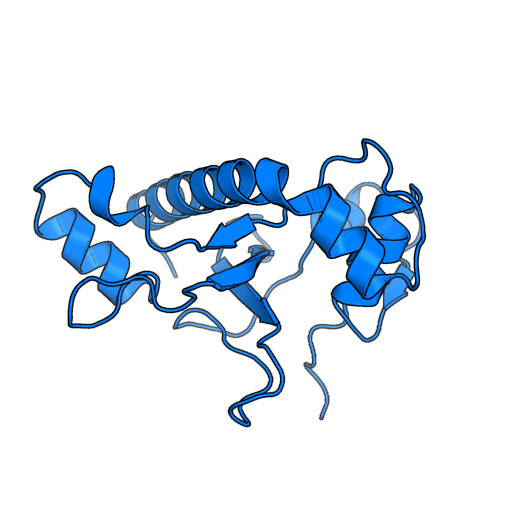 1.00 64.75 93 GLY A N 1
ATOM 717 C CA . GLY A 1 93 ? -3.163 -13.568 -0.020 1.00 64.75 93 GLY A CA 1
ATOM 718 C C . GLY A 1 93 ? -3.887 -12.448 0.722 1.00 64.75 93 GLY A C 1
ATOM 719 O O . GLY A 1 93 ? -4.372 -11.504 0.098 1.00 64.75 93 GLY A O 1
ATOM 720 N N . ASN A 1 94 ? -3.945 -12.510 2.052 1.00 66.62 94 ASN A N 1
ATOM 721 C CA . ASN A 1 94 ? -4.500 -11.445 2.865 1.00 66.62 94 ASN A CA 1
ATOM 722 C C . ASN A 1 94 ? -3.499 -10.300 2.988 1.00 66.62 94 ASN A C 1
ATOM 724 O O . ASN A 1 94 ? -2.305 -10.509 3.204 1.00 66.62 94 ASN A O 1
ATOM 728 N N . ARG A 1 95 ? -4.012 -9.070 2.928 1.00 67.38 95 ARG A N 1
ATOM 729 C CA . ARG A 1 95 ? -3.241 -7.869 3.265 1.00 67.38 95 ARG A CA 1
ATOM 730 C C . ARG A 1 95 ? -2.889 -7.920 4.750 1.00 67.38 95 ARG A C 1
ATOM 732 O O . ARG A 1 95 ? -3.788 -7.905 5.587 1.00 67.38 95 ARG A O 1
ATOM 739 N N . GLN A 1 96 ? -1.598 -7.992 5.049 1.00 61.03 96 GLN A N 1
ATOM 740 C CA . GLN A 1 96 ? -1.078 -8.064 6.415 1.00 61.03 96 GLN A CA 1
ATOM 741 C C . GLN A 1 96 ? -0.546 -6.727 6.906 1.00 61.03 96 GLN A C 1
ATOM 743 O O . GLN A 1 96 ? -0.641 -6.423 8.090 1.00 61.03 96 GLN A O 1
ATOM 748 N N . SER A 1 97 ? 0.050 -5.937 6.012 1.00 60.72 97 SER A N 1
ATOM 749 C CA . SER A 1 97 ? 0.764 -4.736 6.421 1.00 60.72 97 SER A CA 1
ATOM 750 C C . SER A 1 97 ? 0.821 -3.688 5.315 1.00 60.72 97 SER A C 1
ATOM 752 O O . SER A 1 97 ? 0.529 -3.957 4.148 1.00 60.72 97 SER A O 1
ATOM 754 N N . LEU A 1 98 ? 1.207 -2.483 5.709 1.00 61.72 98 LEU A N 1
ATOM 755 C CA . LEU A 1 98 ? 1.629 -1.400 4.840 1.00 61.72 98 LEU A CA 1
ATOM 756 C C . LEU A 1 98 ? 3.114 -1.168 5.108 1.00 61.72 98 LEU A C 1
ATOM 758 O O . LEU A 1 98 ? 3.513 -0.974 6.255 1.00 61.72 98 LEU A O 1
ATOM 762 N N . TRP A 1 99 ? 3.918 -1.199 4.054 1.00 63.88 99 TRP A N 1
ATOM 763 C CA . TRP A 1 99 ? 5.325 -0.824 4.100 1.00 63.88 99 TRP A CA 1
ATOM 764 C C . TRP A 1 99 ? 5.506 0.615 3.644 1.00 63.88 99 TRP A C 1
ATOM 766 O O . TRP A 1 99 ? 4.856 1.029 2.689 1.00 63.88 99 TRP A O 1
ATOM 776 N N . GLN A 1 100 ? 6.422 1.357 4.259 1.00 61.62 100 GLN A N 1
ATOM 777 C CA . GLN A 1 100 ? 6.679 2.760 3.937 1.00 61.62 100 GLN A CA 1
ATOM 778 C C . GLN A 1 100 ? 8.172 3.042 3.695 1.00 61.62 100 GLN 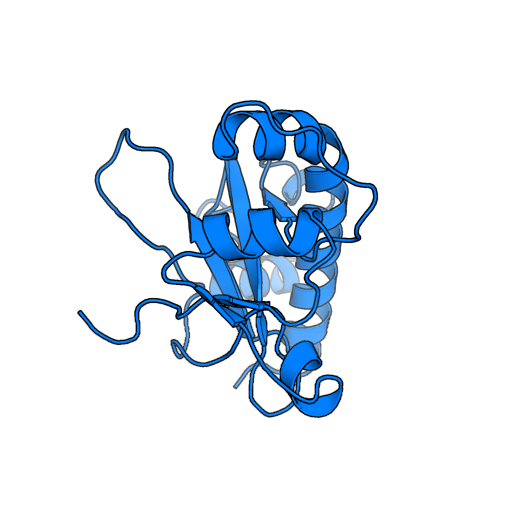A C 1
ATOM 780 O O . GLN A 1 100 ? 9.017 2.585 4.463 1.00 61.62 100 GLN A O 1
ATOM 785 N N . LYS A 1 101 ? 8.474 3.909 2.712 1.00 51.62 101 LYS A N 1
ATOM 786 C CA . LYS A 1 101 ? 9.755 4.640 2.610 1.00 51.62 101 LYS A CA 1
ATOM 787 C C . LYS A 1 101 ? 9.583 6.049 3.194 1.00 51.62 101 LYS A C 1
ATOM 789 O O . LYS A 1 101 ? 8.765 6.820 2.685 1.00 51.62 101 LYS A O 1
ATOM 794 N N . HIS A 1 102 ? 10.322 6.401 4.250 1.00 57.81 102 HIS A N 1
ATOM 795 C CA . HIS A 1 102 ? 10.297 7.751 4.839 1.00 57.81 102 HIS A CA 1
ATOM 796 C C . HIS A 1 102 ? 11.234 8.736 4.104 1.00 57.81 102 HIS A C 1
ATOM 798 O O . HIS A 1 102 ? 12.108 8.349 3.326 1.00 57.81 102 HIS A O 1
ATOM 804 N N . ARG A 1 103 ? 11.005 10.038 4.322 1.00 47.44 103 ARG A N 1
ATOM 805 C CA . ARG A 1 103 ? 11.781 11.172 3.790 1.00 47.44 103 ARG A CA 1
ATOM 806 C C . ARG A 1 103 ? 13.058 11.381 4.643 1.00 47.44 103 ARG A C 1
ATOM 808 O O . ARG A 1 103 ? 13.001 11.154 5.847 1.00 47.44 103 ARG A O 1
ATOM 815 N N . PRO A 1 104 ? 14.195 11.854 4.105 1.00 38.59 104 PRO A N 1
ATOM 816 C CA . PRO A 1 104 ? 15.491 11.832 4.812 1.00 38.59 104 PRO A CA 1
ATOM 817 C C . PRO A 1 104 ? 15.617 12.660 6.109 1.00 38.59 104 PRO A C 1
ATOM 819 O O . PRO A 1 104 ? 16.650 12.593 6.759 1.00 38.59 104 PRO A O 1
ATOM 822 N N . ALA A 1 105 ? 14.612 13.442 6.514 1.00 44.09 105 ALA A N 1
ATOM 823 C CA . ALA A 1 105 ? 14.771 14.445 7.571 1.00 44.09 105 ALA A CA 1
ATOM 824 C C . ALA A 1 105 ? 14.897 13.893 9.012 1.00 44.09 105 ALA A C 1
ATOM 826 O O . ALA A 1 105 ? 15.383 14.618 9.872 1.00 44.09 105 ALA A O 1
ATOM 827 N N . HIS A 1 106 ? 14.472 12.652 9.308 1.00 42.78 106 HIS A N 1
ATOM 828 C CA . HIS A 1 106 ? 14.310 12.193 10.707 1.00 42.78 106 HIS A CA 1
ATOM 829 C C . HIS A 1 106 ? 14.730 10.735 11.014 1.00 42.78 106 HIS A C 1
ATOM 831 O O . HIS A 1 106 ? 14.198 10.124 11.934 1.00 42.78 106 HIS A O 1
ATOM 837 N N . GLY A 1 107 ? 15.698 10.164 10.290 1.00 39.78 107 GLY A N 1
ATOM 838 C CA . GLY A 1 107 ? 16.536 9.072 10.828 1.00 39.78 107 GLY A CA 1
ATOM 839 C C . GLY A 1 107 ? 15.919 7.684 11.097 1.00 39.78 107 GLY A C 1
ATOM 840 O O . GLY A 1 107 ? 16.624 6.834 11.628 1.00 39.78 107 GLY A O 1
ATOM 841 N N . VAL A 1 108 ? 14.666 7.394 10.722 1.00 45.50 108 VAL A N 1
ATOM 842 C CA . VAL A 1 108 ? 14.100 6.027 10.795 1.00 45.50 108 VAL A CA 1
ATOM 843 C C . VAL A 1 108 ? 13.785 5.519 9.391 1.00 45.50 108 VAL A C 1
ATOM 845 O O . VAL A 1 108 ? 13.021 6.147 8.658 1.00 45.50 108 VAL A O 1
ATOM 848 N N . SER A 1 109 ? 14.398 4.390 9.016 1.00 49.75 109 SER A N 1
ATOM 849 C CA . SER A 1 109 ? 14.444 3.943 7.618 1.00 49.75 109 SER A CA 1
ATOM 850 C C . SER A 1 109 ? 13.160 3.249 7.150 1.00 49.75 109 SER A C 1
ATOM 852 O O . SER A 1 109 ? 12.690 3.562 6.060 1.00 49.75 109 SER A O 1
ATOM 854 N N . HIS A 1 110 ? 12.529 2.382 7.957 1.00 58.53 110 HIS A N 1
ATOM 855 C CA . HIS A 1 110 ? 11.374 1.573 7.525 1.00 58.53 110 HIS A CA 1
ATOM 856 C C . HIS A 1 110 ? 10.321 1.433 8.637 1.00 58.53 110 HIS A C 1
ATOM 858 O O . HIS A 1 110 ? 10.639 0.972 9.734 1.00 58.53 110 HIS A O 1
ATOM 864 N N . LEU A 1 111 ? 9.063 1.786 8.348 1.00 56.19 111 LEU A N 1
ATOM 865 C CA . LEU A 1 111 ? 7.929 1.554 9.250 1.00 56.19 111 LEU A CA 1
ATOM 866 C C . LEU A 1 111 ? 7.022 0.453 8.690 1.00 56.19 111 LEU A C 1
ATOM 868 O O . LEU A 1 111 ? 6.693 0.436 7.503 1.00 56.19 111 LEU A O 1
ATOM 872 N N . TYR A 1 112 ? 6.622 -0.453 9.578 1.00 60.72 112 TYR A N 1
ATOM 873 C CA . TYR A 1 112 ? 5.671 -1.536 9.333 1.00 60.7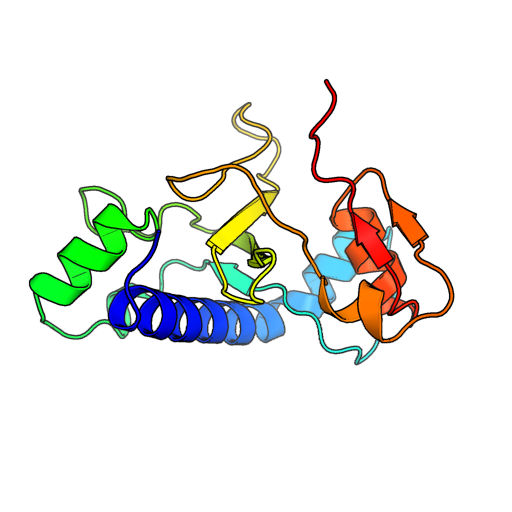2 112 TYR A CA 1
ATOM 874 C C . TYR A 1 112 ? 4.433 -1.297 10.201 1.00 60.72 112 TYR A C 1
ATOM 876 O O . TYR A 1 112 ? 4.561 -0.749 11.301 1.00 60.72 112 TYR A O 1
ATOM 884 N N . LEU A 1 113 ? 3.248 -1.741 9.759 1.00 60.25 113 LEU A N 1
ATOM 885 C CA . LEU A 1 113 ? 2.122 -1.886 10.695 1.00 60.25 113 LEU A CA 1
ATOM 886 C C . LEU A 1 113 ? 2.511 -2.830 11.839 1.00 60.25 113 LEU A C 1
ATOM 888 O O . LEU A 1 113 ? 3.353 -3.716 11.666 1.00 60.25 113 LEU A O 1
ATOM 892 N N . ALA A 1 114 ? 1.883 -2.646 13.001 1.00 54.56 114 ALA A N 1
ATOM 893 C CA . ALA A 1 114 ? 2.072 -3.529 14.145 1.00 54.56 114 ALA A CA 1
ATOM 894 C C . ALA A 1 114 ? 1.709 -4.979 13.760 1.00 54.56 114 ALA A C 1
ATOM 896 O O . ALA A 1 114 ? 0.601 -5.235 13.293 1.00 54.56 114 ALA A O 1
ATOM 897 N N . GLY A 1 115 ? 2.639 -5.926 13.934 1.00 56.84 115 GLY A N 1
ATOM 898 C CA . GLY A 1 115 ? 2.432 -7.332 13.570 1.00 56.84 115 GLY A CA 1
ATOM 899 C C . GLY A 1 115 ? 3.696 -8.049 13.087 1.00 56.84 115 GLY A C 1
ATOM 900 O O . GLY A 1 115 ? 4.802 -7.508 13.149 1.00 56.84 115 GLY A O 1
ATOM 901 N N . SER A 1 116 ? 3.531 -9.291 12.615 1.00 54.47 116 SER A N 1
ATOM 902 C CA . SER A 1 116 ? 4.627 -10.090 12.057 1.00 54.47 116 SER A CA 1
ATOM 903 C C . SER A 1 116 ? 5.158 -9.455 10.772 1.00 54.47 116 SER A C 1
ATOM 905 O O . SER A 1 116 ? 4.393 -9.158 9.855 1.00 54.47 116 SER A O 1
ATOM 907 N N . ARG A 1 117 ? 6.482 -9.289 10.683 1.00 63.72 117 ARG A N 1
ATOM 908 C CA . ARG A 1 117 ? 7.184 -8.777 9.494 1.00 63.72 117 ARG A CA 1
ATOM 909 C C . ARG A 1 117 ? 7.317 -9.867 8.426 1.00 63.72 117 ARG A C 1
ATOM 911 O O . ARG A 1 117 ? 8.418 -10.236 8.038 1.00 63.72 117 ARG A O 1
ATOM 918 N N . SER A 1 118 ? 6.193 -10.432 8.004 1.00 62.19 118 SER A N 1
ATOM 919 C CA . SER A 1 118 ? 6.139 -11.498 7.008 1.00 62.19 118 SER A CA 1
ATOM 920 C C . SER A 1 118 ? 5.193 -11.126 5.872 1.00 62.19 118 SER A C 1
ATOM 922 O O . SER A 1 118 ? 4.143 -10.515 6.077 1.00 62.19 118 SER A O 1
ATOM 924 N N . GLY A 1 119 ? 5.586 -11.497 4.656 1.00 73.88 119 GLY A N 1
ATOM 925 C CA . GLY A 1 119 ? 4.790 -11.313 3.451 1.00 73.88 119 GLY A CA 1
ATOM 926 C C . GLY A 1 119 ? 5.550 -10.635 2.317 1.00 73.88 119 GLY A C 1
ATOM 927 O O . GLY A 1 119 ? 6.671 -10.160 2.482 1.00 73.88 119 GLY A O 1
ATOM 928 N N . LEU A 1 120 ? 4.917 -10.613 1.147 1.00 78.31 120 LEU A N 1
ATOM 929 C CA . LEU A 1 120 ? 5.507 -10.132 -0.098 1.00 78.31 120 LEU A CA 1
ATOM 930 C C . LEU A 1 120 ? 4.672 -8.995 -0.687 1.00 78.31 120 LEU A C 1
ATOM 932 O O . LEU A 1 120 ? 3.440 -9.071 -0.754 1.00 78.31 120 LEU A O 1
ATOM 936 N N . VAL A 1 121 ? 5.352 -7.954 -1.163 1.00 84.06 121 VAL A N 1
ATOM 937 C CA . VAL A 1 121 ? 4.759 -7.005 -2.113 1.00 84.06 121 VAL A CA 1
ATOM 938 C C . VAL A 1 121 ? 4.647 -7.708 -3.465 1.00 84.06 121 VAL A C 1
ATOM 940 O O . VAL A 1 121 ? 5.520 -8.492 -3.826 1.00 84.06 121 VAL A O 1
ATOM 943 N N . ASN A 1 122 ? 3.563 -7.455 -4.205 1.00 86.06 122 ASN A N 1
ATOM 944 C CA . ASN A 1 122 ? 3.315 -8.072 -5.515 1.00 86.06 122 ASN A CA 1
ATOM 945 C C . ASN A 1 122 ? 3.406 -9.614 -5.495 1.00 86.06 122 ASN A C 1
ATOM 947 O O . ASN A 1 122 ? 3.845 -10.239 -6.456 1.00 86.06 122 ASN A O 1
ATOM 951 N N . ARG A 1 123 ? 2.948 -10.255 -4.409 1.00 85.00 123 ARG A N 1
ATOM 952 C CA . ARG A 1 123 ? 2.954 -11.723 -4.268 1.00 85.00 123 ARG A CA 1
ATOM 953 C C . ARG A 1 123 ? 2.346 -12.453 -5.472 1.00 85.00 123 ARG A C 1
ATOM 955 O O . ARG A 1 123 ? 2.795 -13.536 -5.827 1.00 85.00 123 ARG A O 1
ATOM 962 N N . GLN A 1 124 ? 1.339 -11.849 -6.100 1.00 85.19 124 GLN A N 1
ATOM 963 C CA . GLN A 1 124 ? 0.663 -12.394 -7.278 1.00 85.19 124 GLN A CA 1
ATOM 964 C C . GLN A 1 124 ? 1.600 -12.602 -8.478 1.00 85.19 124 GLN A C 1
ATOM 966 O O . GLN A 1 124 ? 1.236 -13.338 -9.384 1.00 85.19 124 GLN A O 1
ATOM 971 N N . ALA A 1 125 ? 2.797 -12.000 -8.495 1.00 88.69 125 ALA A N 1
ATOM 972 C CA . ALA A 1 125 ? 3.838 -12.305 -9.474 1.00 88.69 125 ALA A CA 1
ATOM 973 C C . ALA A 1 125 ? 4.298 -13.772 -9.418 1.00 88.69 125 ALA A C 1
ATOM 975 O O . ALA A 1 125 ? 4.532 -14.359 -10.466 1.00 88.69 125 ALA A O 1
ATOM 976 N N . VAL A 1 126 ? 4.363 -14.387 -8.229 1.00 88.81 126 VAL A N 1
ATOM 977 C CA . VAL A 1 126 ? 4.883 -15.756 -8.049 1.00 88.81 126 VAL A CA 1
ATOM 978 C C . VAL A 1 126 ? 4.105 -16.800 -8.862 1.00 88.81 126 VAL A C 1
ATOM 980 O O . VAL A 1 126 ? 4.729 -17.499 -9.652 1.00 88.81 126 VAL A O 1
ATOM 983 N N . PRO A 1 127 ? 2.769 -16.927 -8.738 1.00 90.50 127 PRO A N 1
ATOM 984 C CA . PRO A 1 127 ? 2.037 -17.946 -9.490 1.00 90.50 127 PRO A CA 1
ATOM 985 C C . PRO A 1 127 ? 1.859 -17.626 -10.983 1.00 90.50 127 PRO A C 1
ATOM 987 O O . PRO A 1 127 ? 1.537 -18.527 -11.749 1.00 90.50 127 PRO A O 1
ATOM 990 N N . ARG A 1 128 ? 2.020 -16.366 -11.415 1.00 90.56 128 ARG A N 1
ATOM 991 C CA . ARG A 1 128 ? 1.712 -15.942 -12.798 1.00 90.56 128 ARG A CA 1
ATOM 992 C C . ARG A 1 128 ? 2.933 -15.776 -13.699 1.00 90.56 128 ARG A C 1
ATOM 994 O O . ARG A 1 128 ? 2.782 -15.354 -14.844 1.00 90.56 128 ARG A O 1
ATOM 1001 N N . SER A 1 129 ? 4.138 -15.985 -13.181 1.00 92.56 129 SER A N 1
ATOM 1002 C CA . SER A 1 129 ? 5.377 -15.680 -13.894 1.00 92.56 129 SER A CA 1
ATOM 1003 C C . SER A 1 129 ? 6.337 -16.859 -13.838 1.00 92.56 129 SER A C 1
ATOM 1005 O O . SER A 1 129 ? 6.531 -17.462 -12.790 1.00 92.56 129 SER A O 1
ATOM 1007 N N . ALA A 1 130 ? 6.959 -17.169 -14.977 1.00 94.69 130 ALA A N 1
ATOM 1008 C CA . ALA A 1 130 ? 7.971 -18.222 -15.068 1.00 94.69 130 ALA A CA 1
ATOM 1009 C C . ALA A 1 130 ? 9.282 -17.848 -14.349 1.00 94.69 130 ALA A C 1
ATOM 1011 O O . ALA A 1 130 ? 10.066 -18.719 -13.986 1.00 94.69 130 ALA A O 1
ATOM 1012 N N . SER A 1 131 ? 9.521 -16.551 -14.142 1.00 95.12 131 SER A N 1
ATOM 1013 C CA . SER A 1 131 ? 10.675 -16.012 -13.427 1.00 95.12 131 SER A CA 1
ATOM 1014 C C . SER A 1 131 ? 10.280 -14.778 -12.618 1.00 95.12 131 SER A C 1
ATOM 1016 O O . SER A 1 131 ? 9.302 -14.098 -12.942 1.00 95.12 131 SER A O 1
ATOM 1018 N N . ILE A 1 132 ? 11.057 -14.478 -11.576 1.00 94.25 132 ILE A N 1
ATOM 1019 C CA . ILE A 1 132 ? 10.881 -13.306 -10.713 1.00 94.25 132 ILE A CA 1
ATOM 1020 C C . ILE A 1 132 ? 12.143 -12.452 -10.756 1.00 94.25 132 ILE A C 1
ATOM 1022 O O . ILE A 1 132 ? 13.250 -12.968 -10.610 1.00 94.25 132 ILE A O 1
ATOM 1026 N N . ILE A 1 133 ? 11.963 -11.143 -10.910 1.00 94.06 133 ILE A N 1
ATOM 1027 C CA . ILE A 1 133 ? 13.022 -10.154 -10.724 1.00 94.06 133 ILE A CA 1
ATOM 1028 C C . ILE A 1 133 ? 13.000 -9.724 -9.258 1.00 94.06 133 ILE A C 1
ATOM 1030 O O . ILE A 1 133 ? 11.998 -9.193 -8.773 1.00 94.06 133 ILE A O 1
ATOM 1034 N N . LEU A 1 134 ? 14.103 -9.957 -8.554 1.00 92.44 134 LEU A N 1
ATOM 1035 C CA . LEU A 1 134 ? 14.295 -9.475 -7.192 1.00 92.44 134 LEU A CA 1
ATOM 1036 C C . LEU A 1 134 ? 15.033 -8.140 -7.220 1.00 92.44 134 LEU A C 1
ATOM 1038 O O . LEU A 1 134 ? 16.046 -8.009 -7.904 1.00 92.44 134 LEU A O 1
ATOM 1042 N N . THR A 1 135 ? 14.540 -7.161 -6.466 1.00 88.19 135 THR A N 1
ATOM 1043 C CA . THR A 1 135 ? 15.213 -5.865 -6.299 1.00 88.19 135 THR A CA 1
ATOM 1044 C C . THR A 1 135 ? 15.600 -5.635 -4.849 1.00 88.19 135 THR A C 1
ATOM 1046 O O . THR A 1 135 ? 14.927 -6.121 -3.946 1.00 88.19 135 THR A O 1
ATOM 1049 N N . GLU A 1 136 ? 16.655 -4.862 -4.603 1.00 83.31 136 GLU A N 1
ATOM 1050 C CA . GLU A 1 136 ? 17.055 -4.489 -3.240 1.00 83.31 136 GLU A CA 1
ATOM 1051 C C . GLU A 1 136 ? 15.994 -3.609 -2.565 1.00 83.31 136 GLU A C 1
ATOM 1053 O O . GLU A 1 136 ? 15.703 -3.768 -1.381 1.00 83.31 136 GLU A O 1
ATOM 1058 N N . SER A 1 137 ? 15.381 -2.687 -3.317 1.00 81.00 137 SER A N 1
ATOM 1059 C CA . SER A 1 137 ? 14.426 -1.734 -2.759 1.00 81.00 137 SER A CA 1
ATOM 1060 C C . SER A 1 137 ? 13.068 -1.756 -3.458 1.00 81.00 137 SER A C 1
ATOM 1062 O O . SER A 1 137 ? 12.933 -2.122 -4.629 1.00 81.00 137 SER A O 1
ATOM 1064 N N . ILE A 1 138 ? 12.037 -1.284 -2.745 1.00 80.44 138 ILE A N 1
ATOM 1065 C CA . ILE A 1 138 ? 10.709 -1.054 -3.334 1.00 80.44 138 ILE A CA 1
ATOM 1066 C C . ILE A 1 138 ? 10.753 -0.026 -4.467 1.00 80.44 138 ILE A C 1
ATOM 1068 O O . ILE A 1 138 ? 9.880 -0.034 -5.323 1.00 80.44 138 ILE A O 1
ATOM 1072 N N . ILE A 1 139 ? 11.712 0.909 -4.445 1.00 79.50 139 ILE A N 1
ATOM 1073 C CA . ILE A 1 139 ? 11.747 1.982 -5.438 1.00 79.50 139 ILE A CA 1
ATOM 1074 C C . ILE A 1 139 ? 12.175 1.392 -6.763 1.00 79.50 139 ILE A C 1
ATOM 1076 O O . ILE A 1 139 ? 11.497 1.622 -7.753 1.00 79.50 139 ILE A O 1
ATOM 1080 N N . ASP A 1 140 ? 13.199 0.547 -6.753 1.00 84.44 140 ASP A N 1
ATOM 1081 C CA . ASP A 1 140 ? 13.617 -0.194 -7.940 1.00 84.44 140 ASP A CA 1
ATOM 1082 C C . ASP A 1 140 ? 12.484 -1.100 -8.431 1.00 84.44 140 ASP A C 1
ATOM 1084 O O . ASP A 1 140 ? 12.206 -1.143 -9.627 1.00 84.44 140 ASP A O 1
ATOM 1088 N N . ALA A 1 141 ? 11.755 -1.748 -7.509 1.00 86.75 141 ALA A N 1
ATOM 1089 C CA . ALA A 1 141 ? 10.594 -2.555 -7.871 1.00 86.75 141 ALA A CA 1
ATOM 1090 C C . ALA A 1 141 ? 9.498 -1.734 -8.558 1.00 86.75 141 ALA A C 1
ATOM 1092 O O . ALA A 1 141 ? 8.939 -2.177 -9.556 1.00 86.75 141 ALA A O 1
ATOM 1093 N N . VAL A 1 142 ? 9.187 -0.541 -8.041 1.00 82.62 142 VAL A N 1
ATOM 1094 C CA . VAL A 1 142 ? 8.186 0.352 -8.637 1.00 82.62 142 VAL A CA 1
ATOM 1095 C C . VAL A 1 142 ? 8.658 0.890 -9.975 1.00 82.62 142 VAL A C 1
ATOM 1097 O O . VAL A 1 142 ? 7.854 0.930 -10.894 1.00 82.62 142 VAL A O 1
ATOM 1100 N N . THR A 1 143 ? 9.932 1.257 -10.100 1.00 83.75 143 THR A N 1
ATOM 1101 C CA . THR A 1 143 ? 10.522 1.694 -11.367 1.00 83.75 143 THR A CA 1
ATOM 1102 C C . THR A 1 143 ? 10.375 0.607 -12.423 1.00 83.75 143 THR A C 1
ATOM 1104 O O . THR A 1 143 ? 9.816 0.857 -13.482 1.00 83.75 143 THR A O 1
ATOM 1107 N N . LEU A 1 144 ? 10.798 -0.625 -12.130 1.00 88.25 144 LEU A N 1
ATOM 1108 C CA . LEU A 1 144 ? 10.683 -1.738 -13.073 1.00 88.25 144 LEU A CA 1
ATOM 1109 C C . LEU A 1 144 ? 9.223 -2.076 -13.389 1.00 88.25 144 LEU A C 1
ATOM 1111 O O . LEU A 1 144 ? 8.875 -2.271 -14.551 1.00 88.25 144 LEU A O 1
ATOM 1115 N N . TYR A 1 145 ? 8.359 -2.105 -12.374 1.00 87.81 145 TYR A N 1
ATOM 1116 C CA . TYR A 1 145 ? 6.937 -2.367 -12.571 1.00 87.81 145 TYR A CA 1
ATOM 1117 C C . TYR A 1 145 ? 6.286 -1.313 -13.463 1.00 87.81 145 TYR A C 1
ATOM 1119 O O . TYR A 1 145 ? 5.522 -1.650 -14.367 1.00 87.81 145 TYR A O 1
ATOM 1127 N N . ASP A 1 146 ? 6.602 -0.042 -13.223 1.00 84.62 146 ASP A N 1
ATOM 1128 C CA . ASP A 1 146 ? 6.162 1.061 -14.059 1.00 84.62 146 ASP A CA 1
ATOM 1129 C C . ASP A 1 146 ? 6.706 0.922 -15.487 1.00 84.62 146 ASP A C 1
ATOM 1131 O O . ASP A 1 146 ? 5.967 1.144 -16.428 1.00 84.62 146 ASP A O 1
ATOM 1135 N N . GLN A 1 147 ? 7.909 0.397 -15.697 1.00 85.75 147 GLN A N 1
ATOM 1136 C CA . GLN A 1 147 ? 8.433 0.095 -17.038 1.00 85.75 147 GLN A CA 1
ATOM 1137 C C . GLN A 1 147 ? 7.894 -1.216 -17.656 1.00 85.75 147 GLN A C 1
ATOM 1139 O O . GLN A 1 147 ? 8.434 -1.715 -18.640 1.00 85.75 147 GLN A O 1
ATOM 1144 N N . GLY A 1 148 ? 6.822 -1.793 -17.101 1.00 87.25 148 GLY A N 1
ATOM 1145 C CA . GLY A 1 148 ? 6.136 -2.970 -17.647 1.00 87.25 148 GLY A CA 1
ATOM 1146 C C . GLY A 1 148 ? 6.653 -4.318 -17.134 1.00 87.25 148 GLY A C 1
ATOM 1147 O O . GLY A 1 148 ? 6.052 -5.357 -17.424 1.00 87.25 148 GLY A O 1
ATOM 1148 N N . PHE A 1 149 ? 7.703 -4.337 -16.309 1.00 90.56 149 PHE A N 1
ATOM 1149 C CA . PHE A 1 149 ? 8.177 -5.558 -15.658 1.00 90.56 149 PHE A CA 1
ATOM 1150 C C . PHE A 1 149 ? 7.270 -5.904 -14.483 1.00 90.56 149 PHE A C 1
ATOM 1152 O O . PHE A 1 149 ? 7.499 -5.547 -13.330 1.00 90.56 149 PHE A O 1
ATOM 1159 N N . THR A 1 150 ? 6.187 -6.616 -14.766 1.00 90.19 150 THR A N 1
ATOM 1160 C CA . THR A 1 150 ? 5.202 -6.913 -13.726 1.00 90.19 150 THR A CA 1
ATOM 1161 C C . THR A 1 150 ? 5.661 -8.032 -12.781 1.00 90.19 150 THR A C 1
ATOM 1163 O O . THR A 1 150 ? 5.123 -8.140 -11.682 1.00 90.19 150 THR A O 1
ATOM 1166 N N . ASN A 1 151 ? 6.647 -8.856 -13.142 1.00 92.81 151 ASN A N 1
ATOM 1167 C CA . ASN A 1 151 ? 7.153 -9.992 -12.358 1.00 92.81 151 ASN A CA 1
ATOM 1168 C C . ASN A 1 151 ? 8.235 -9.604 -11.325 1.00 92.81 151 ASN A C 1
ATOM 1170 O O . ASN A 1 151 ? 9.192 -10.346 -11.112 1.00 92.81 151 ASN A O 1
ATOM 1174 N N . VAL A 1 152 ? 8.095 -8.437 -10.692 1.00 91.00 152 VAL A N 1
ATOM 1175 C CA . VAL A 1 152 ? 9.106 -7.868 -9.788 1.00 91.00 152 VAL A CA 1
ATOM 1176 C C . VAL A 1 152 ? 8.652 -7.954 -8.332 1.00 91.00 152 VAL A C 1
ATOM 1178 O O . VAL A 1 152 ? 7.517 -7.589 -8.009 1.00 91.00 152 VAL A O 1
ATOM 1181 N N . ILE A 1 153 ? 9.536 -8.412 -7.446 1.00 89.25 153 ILE A N 1
ATOM 1182 C CA . ILE A 1 153 ? 9.312 -8.471 -5.997 1.00 89.25 153 ILE A CA 1
ATOM 1183 C C . ILE A 1 153 ? 10.513 -7.825 -5.292 1.00 89.25 153 ILE A C 1
ATOM 1185 O O . ILE A 1 153 ? 11.641 -8.273 -5.488 1.00 89.25 153 ILE A O 1
ATOM 1189 N N . PRO A 1 154 ? 10.311 -6.799 -4.448 1.00 86.19 154 PRO A N 1
ATOM 1190 C CA . PRO A 1 154 ? 11.397 -6.254 -3.645 1.00 86.19 154 PRO A CA 1
ATOM 1191 C C . PRO A 1 154 ? 11.796 -7.241 -2.544 1.00 86.19 154 PRO A C 1
ATOM 1193 O O . PRO A 1 154 ? 10.944 -7.798 -1.845 1.00 86.19 154 PRO A O 1
ATOM 1196 N N . ALA A 1 155 ? 13.096 -7.413 -2.343 1.00 78.56 155 ALA A N 1
ATOM 1197 C CA . ALA A 1 155 ? 13.657 -8.042 -1.165 1.00 78.56 155 ALA A CA 1
ATOM 1198 C C . ALA A 1 155 ? 13.462 -7.075 0.010 1.00 78.56 155 ALA A C 1
ATOM 1200 O O . ALA A 1 155 ? 14.204 -6.119 0.196 1.00 78.56 155 ALA A O 1
ATOM 1201 N N . MET A 1 156 ? 12.401 -7.284 0.786 1.00 66.94 156 MET A N 1
ATOM 1202 C CA . MET A 1 156 ? 11.995 -6.398 1.882 1.00 66.94 156 MET A CA 1
ATOM 1203 C C . MET A 1 156 ? 12.920 -6.551 3.101 1.00 66.94 156 MET A C 1
ATOM 1205 O O . MET A 1 156 ? 12.464 -6.982 4.154 1.00 66.94 156 MET A O 1
ATOM 1209 N N . GLY A 1 157 ? 14.216 -6.247 2.956 1.00 52.56 157 GLY A N 1
ATOM 1210 C CA . GLY A 1 157 ? 15.191 -6.093 4.043 1.00 52.56 157 GLY A CA 1
ATOM 1211 C C . GLY A 1 157 ? 15.147 -7.159 5.144 1.00 52.56 157 GLY A C 1
ATOM 1212 O O . GLY A 1 157 ? 15.285 -6.815 6.314 1.00 52.56 157 GLY A O 1
ATOM 1213 N N . LEU A 1 158 ? 14.914 -8.433 4.802 1.00 43.41 158 LEU A N 1
ATOM 1214 C CA . LEU A 1 158 ? 14.939 -9.545 5.766 1.00 43.41 158 LEU A CA 1
ATOM 1215 C C . LEU A 1 158 ? 16.367 -10.000 6.112 1.00 43.41 158 LEU A C 1
ATOM 1217 O O . LEU A 1 158 ? 16.539 -10.898 6.931 1.00 43.41 158 LEU A O 1
ATOM 1221 N N . THR A 1 159 ? 17.384 -9.365 5.532 1.00 29.52 159 THR A N 1
ATOM 1222 C CA . THR A 1 159 ? 18.799 -9.606 5.828 1.00 29.52 159 THR A CA 1
ATOM 1223 C C . THR A 1 159 ? 19.543 -8.278 5.899 1.00 29.52 159 THR A C 1
ATOM 1225 O O . THR A 1 159 ? 19.564 -7.529 4.921 1.00 29.52 159 THR A O 1
ATOM 1228 N N . GLY A 1 160 ? 20.106 -8.022 7.079 1.00 32.12 160 GLY A N 1
ATOM 1229 C CA . GLY A 1 160 ? 20.813 -6.825 7.520 1.00 32.12 160 GLY A CA 1
ATOM 1230 C C . GLY A 1 160 ? 20.842 -6.821 9.038 1.00 32.12 160 GLY A C 1
ATOM 1231 O O . GLY A 1 160 ? 19.954 -6.162 9.619 1.00 32.12 160 GLY A O 1
#

Radius of gyration: 15.7 Å; chains: 1; bounding box: 39×33×38 Å

pLDDT: mean 80.19, std 14.65, range [29.52, 95.12]